Protein AF-A0A1F8NV22-F1 (afdb_monomer_lite)

Secondary structure (DSSP, 8-state):
--------TT---HHHHHHHHHHHHHHHHHHHT-S--HHHHHTT-S-TT-TTEEEEEE--HHHHHHHHHHH-TT-HHHH-HHHHHHTT-SSSPPPTTTT--GGGTSPPP-GGGGGG------------SS---TTPEEEEEEE---B-TT--B--EE--EEE-

Structure (mmCIF, N/CA/C/O backbone):
data_AF-A0A1F8NV22-F1
#
_entry.id   AF-A0A1F8NV22-F1
#
loop_
_atom_site.group_PDB
_atom_site.id
_atom_site.type_symbol
_atom_site.label_atom_id
_atom_site.label_alt_id
_atom_site.label_comp_id
_atom_site.label_asym_id
_atom_site.label_entity_id
_atom_site.label_seq_id
_atom_site.pdbx_PDB_ins_code
_atom_site.Cartn_x
_atom_site.Cartn_y
_atom_site.Cartn_z
_atom_site.occupancy
_atom_site.B_iso_or_equiv
_atom_site.auth_seq_id
_atom_site.auth_comp_id
_atom_site.auth_asym_id
_atom_site.auth_atom_id
_atom_site.pdbx_PDB_model_num
ATOM 1 N N . MET A 1 1 ? -3.178 19.680 40.539 1.00 44.03 1 MET A N 1
ATOM 2 C CA . MET A 1 1 ? -2.881 18.335 40.009 1.00 44.03 1 MET A CA 1
ATOM 3 C C . MET A 1 1 ? -4.166 17.538 39.818 1.00 44.03 1 MET A C 1
ATOM 5 O O . MET A 1 1 ? -4.565 16.778 40.692 1.00 44.03 1 MET A O 1
ATOM 9 N N . ARG A 1 2 ? -4.831 17.716 38.677 1.00 54.31 2 ARG A N 1
ATOM 10 C CA . ARG A 1 2 ? -5.641 16.661 38.040 1.00 54.31 2 ARG A CA 1
ATOM 11 C C . ARG A 1 2 ? -5.433 16.807 36.537 1.00 54.31 2 ARG A C 1
ATOM 13 O O . ARG A 1 2 ? -6.366 17.039 35.783 1.00 54.31 2 ARG A O 1
ATOM 20 N N . ASP A 1 3 ? -4.167 16.748 36.145 1.00 69.06 3 ASP A N 1
ATOM 21 C CA . ASP A 1 3 ? -3.728 17.031 34.775 1.00 69.06 3 ASP A CA 1
ATOM 22 C C . ASP A 1 3 ? -3.841 15.791 33.871 1.00 69.06 3 ASP A C 1
ATOM 24 O O . ASP A 1 3 ? -3.529 15.845 32.688 1.00 69.06 3 ASP A O 1
ATOM 28 N N . PHE A 1 4 ? -4.337 14.675 34.419 1.00 66.81 4 PHE A N 1
ATOM 29 C CA . PHE A 1 4 ? -4.487 13.405 33.721 1.00 66.81 4 PHE A CA 1
ATOM 30 C C . PHE A 1 4 ? -5.894 12.839 33.907 1.00 66.81 4 PHE A C 1
ATOM 32 O O . PHE A 1 4 ? -6.417 12.762 35.023 1.00 66.81 4 PHE A O 1
ATOM 39 N N . VAL A 1 5 ? -6.498 12.418 32.797 1.00 69.69 5 VAL A N 1
ATOM 40 C CA . VAL A 1 5 ? -7.747 11.655 32.778 1.00 69.69 5 VAL A CA 1
ATOM 41 C C . VAL A 1 5 ? -7.384 10.175 32.774 1.00 69.69 5 VAL A C 1
ATOM 43 O O . VAL A 1 5 ? -6.712 9.704 31.862 1.00 69.69 5 VAL A O 1
ATOM 46 N N . ILE A 1 6 ? -7.834 9.433 33.787 1.00 72.38 6 ILE A N 1
ATOM 47 C CA . ILE A 1 6 ? -7.695 7.973 33.807 1.00 72.38 6 ILE A CA 1
ATOM 48 C C . ILE A 1 6 ? -8.783 7.393 32.904 1.00 72.38 6 ILE A C 1
ATOM 50 O O . ILE A 1 6 ? -9.975 7.554 33.176 1.00 72.38 6 ILE A O 1
ATOM 54 N N . GLN A 1 7 ? -8.373 6.722 31.831 1.00 67.12 7 GLN A N 1
ATOM 55 C CA . GLN A 1 7 ? -9.269 6.067 30.885 1.00 67.12 7 GLN A CA 1
ATOM 56 C C . GLN A 1 7 ? -8.962 4.569 30.854 1.00 67.12 7 GLN A C 1
ATOM 58 O O . GLN A 1 7 ? -7.825 4.160 30.630 1.00 67.12 7 GLN A O 1
ATOM 63 N N . TYR A 1 8 ? -9.980 3.748 31.109 1.00 71.56 8 TYR A N 1
ATOM 64 C CA . TYR A 1 8 ? -9.856 2.293 31.084 1.00 71.56 8 TYR A CA 1
ATOM 65 C C . TYR A 1 8 ? -10.154 1.759 29.674 1.00 71.56 8 TYR A C 1
ATOM 67 O O . TYR A 1 8 ? -11.068 2.274 29.017 1.00 71.56 8 TYR A O 1
ATOM 75 N N . PRO A 1 9 ? -9.440 0.721 29.197 1.00 67.19 9 PRO A N 1
ATOM 76 C CA . PRO A 1 9 ? -9.731 0.089 27.913 1.00 67.19 9 PRO A CA 1
ATOM 77 C C . PRO A 1 9 ? -11.211 -0.301 27.787 1.00 67.19 9 PRO A C 1
ATOM 79 O O . PRO A 1 9 ? -11.789 -0.891 28.696 1.00 67.19 9 PRO A O 1
ATOM 82 N N . GLY A 1 10 ? -11.838 0.053 26.662 1.00 70.31 10 GLY A N 1
ATOM 83 C CA . GLY A 1 10 ? -13.260 -0.216 26.407 1.00 70.31 10 GLY A CA 1
ATOM 84 C C . GLY A 1 10 ? -14.251 0.722 27.113 1.00 70.31 10 GLY A C 1
ATOM 85 O O . GLY A 1 10 ? -15.452 0.621 26.861 1.00 70.31 10 GLY A O 1
ATOM 86 N N . VAL A 1 11 ? -13.788 1.664 27.945 1.00 77.50 11 VAL A N 1
ATOM 87 C CA . VAL A 1 11 ? -14.638 2.663 28.610 1.00 77.50 11 VAL A CA 1
ATOM 88 C C . VAL A 1 11 ? -14.483 4.019 27.921 1.00 77.50 11 VAL A C 1
ATOM 90 O O . VAL A 1 11 ? -13.496 4.735 28.092 1.00 77.50 11 VAL A O 1
ATOM 93 N N . PHE A 1 12 ? -15.489 4.389 27.129 1.00 78.56 12 PHE A N 1
ATOM 94 C CA . PHE A 1 12 ? -15.476 5.625 26.343 1.00 78.56 12 PHE A CA 1
ATOM 95 C C . PHE A 1 12 ? -16.157 6.777 27.082 1.00 78.56 12 PHE A C 1
ATOM 97 O O . PHE A 1 12 ? -17.286 6.646 27.571 1.00 78.56 12 PHE A O 1
ATOM 104 N N . ASN A 1 13 ? -15.495 7.934 27.122 1.00 79.38 13 ASN A N 1
ATOM 105 C CA . ASN A 1 13 ? -16.082 9.157 27.660 1.00 79.38 13 ASN A CA 1
ATOM 106 C C . ASN A 1 13 ? -17.188 9.700 26.720 1.00 79.38 13 ASN A C 1
ATOM 108 O O . ASN A 1 13 ? -17.403 9.206 25.611 1.00 79.38 13 ASN A O 1
ATOM 112 N N . LYS A 1 14 ? -17.923 10.733 27.155 1.00 82.56 14 LYS A N 1
ATOM 113 C CA . LYS A 1 14 ? -19.047 11.292 26.377 1.00 82.56 14 LYS A CA 1
ATOM 114 C C . LYS A 1 14 ? -18.627 11.827 24.996 1.00 82.56 14 LYS A C 1
ATOM 116 O O . LYS A 1 14 ? -19.423 11.726 24.068 1.00 82.56 14 LYS A O 1
ATOM 121 N N . LYS A 1 15 ? -17.411 12.371 24.861 1.00 77.69 15 LYS A N 1
ATOM 122 C CA . LYS A 1 15 ? -16.872 12.895 23.594 1.00 77.69 15 LYS A CA 1
ATOM 123 C C . LYS A 1 15 ? -16.516 11.753 22.633 1.00 77.69 15 LYS A C 1
ATOM 125 O O . LYS A 1 15 ? -16.854 11.817 21.454 1.00 77.69 15 LYS A O 1
ATOM 130 N N . ASP A 1 16 ? -15.939 10.676 23.159 1.00 75.31 16 ASP A N 1
ATOM 131 C CA . ASP A 1 16 ? -15.452 9.543 22.365 1.00 75.31 16 ASP A CA 1
ATOM 132 C C . ASP A 1 16 ? -16.581 8.613 21.909 1.00 75.31 16 ASP A C 1
ATOM 134 O O . ASP A 1 16 ? -16.494 8.019 20.839 1.00 75.31 16 ASP A O 1
ATOM 138 N N . LYS A 1 17 ? -17.672 8.488 22.680 1.00 82.88 17 LYS A N 1
ATOM 139 C CA . LYS A 1 17 ? -18.782 7.561 22.374 1.00 82.88 17 LYS A CA 1
ATOM 140 C C . LYS A 1 17 ? -19.330 7.715 20.953 1.00 82.88 17 LYS A C 1
ATOM 142 O O . LYS A 1 17 ? -19.550 6.713 20.277 1.00 82.88 17 LYS A O 1
ATOM 147 N N . ALA A 1 18 ? -19.547 8.949 20.496 1.00 82.69 18 ALA A N 1
ATOM 148 C CA . ALA A 1 18 ? -20.065 9.203 19.150 1.00 82.69 18 ALA A CA 1
ATOM 149 C C . ALA A 1 18 ? -19.045 8.830 18.061 1.00 82.69 18 ALA A C 1
ATOM 151 O O . ALA A 1 18 ? -19.407 8.252 17.037 1.00 82.69 18 ALA A O 1
ATOM 152 N N . LEU A 1 19 ? -17.767 9.117 18.310 1.00 76.56 19 LEU A N 1
ATOM 153 C CA . LEU A 1 19 ? -16.661 8.813 17.407 1.00 76.56 19 LEU A CA 1
ATOM 154 C C . LEU A 1 19 ? -16.429 7.307 17.272 1.00 76.56 19 LEU A C 1
ATOM 156 O O . LEU A 1 19 ? -16.340 6.788 16.162 1.00 76.56 19 LEU A O 1
ATOM 160 N N . VAL A 1 20 ? -16.408 6.599 18.400 1.00 77.38 20 VAL A N 1
ATOM 161 C CA . VAL A 1 20 ? -16.269 5.143 18.444 1.00 77.38 20 VAL A CA 1
ATOM 162 C C . VAL A 1 20 ? -17.471 4.476 17.796 1.00 77.38 20 VAL A C 1
ATOM 164 O O . VAL A 1 20 ? -17.293 3.566 16.993 1.00 77.38 20 VAL A O 1
ATOM 167 N N . LYS A 1 21 ? -18.693 4.952 18.068 1.00 82.81 21 LYS A N 1
ATOM 168 C CA . LYS A 1 21 ? -19.890 4.443 17.392 1.00 82.81 21 LYS A CA 1
ATOM 169 C C . LYS A 1 21 ? -19.773 4.596 15.874 1.00 82.81 21 LYS A C 1
ATOM 171 O O . LYS A 1 21 ? -19.998 3.625 15.163 1.00 82.81 21 LYS A O 1
ATOM 176 N N . LYS A 1 22 ? -19.374 5.774 15.383 1.00 81.12 22 LYS A N 1
ATOM 177 C CA . LYS A 1 22 ? -19.157 6.011 13.950 1.00 81.12 22 LYS A CA 1
ATOM 178 C C . LYS A 1 22 ? -18.116 5.048 13.367 1.00 81.12 22 LYS A C 1
ATOM 180 O O . LYS A 1 22 ? -18.379 4.430 12.344 1.00 81.12 22 LYS A O 1
ATOM 185 N N . TYR A 1 23 ? -16.977 4.876 14.036 1.00 75.06 23 TYR A N 1
ATOM 186 C CA . TYR A 1 23 ? -15.932 3.934 13.624 1.00 75.06 23 TYR A CA 1
ATOM 187 C C . TYR A 1 23 ? -16.444 2.484 13.548 1.00 75.06 23 TYR A C 1
ATOM 189 O O . TYR A 1 23 ? -16.223 1.789 12.557 1.00 75.06 23 TYR A O 1
ATOM 197 N N . LEU A 1 24 ? -17.180 2.033 14.569 1.00 79.94 24 LEU A N 1
ATOM 198 C CA . LEU A 1 24 ? -17.777 0.696 14.601 1.00 79.94 24 LEU A CA 1
ATOM 199 C C . LEU A 1 24 ? -18.839 0.510 13.509 1.00 79.94 24 LEU A C 1
ATOM 201 O O . LEU A 1 24 ? -18.882 -0.545 12.879 1.00 79.94 24 LEU A O 1
ATOM 205 N N . ASP A 1 25 ? -19.664 1.528 13.258 1.00 83.75 25 ASP A N 1
ATOM 206 C CA . ASP A 1 25 ? -20.674 1.512 12.199 1.00 83.75 25 ASP A CA 1
ATOM 207 C C . ASP A 1 25 ? -20.021 1.436 10.804 1.00 83.75 25 ASP A C 1
ATOM 209 O O . ASP A 1 25 ? -20.463 0.654 9.961 1.00 83.75 25 ASP A O 1
ATOM 213 N N . GLU A 1 26 ? -18.934 2.180 10.570 1.00 77.44 26 GLU A N 1
ATOM 214 C CA . GLU A 1 26 ? -18.157 2.136 9.320 1.00 77.44 26 GLU A CA 1
ATOM 215 C C . GLU A 1 26 ? -17.509 0.758 9.101 1.00 77.44 26 GLU A C 1
ATOM 217 O O . GLU A 1 26 ? -17.604 0.190 8.010 1.00 77.44 26 GLU A O 1
ATOM 222 N N . ASN A 1 27 ? -16.932 0.163 10.147 1.00 77.00 27 ASN A N 1
ATOM 223 C CA . ASN A 1 27 ? -16.380 -1.193 10.089 1.00 77.00 27 ASN A CA 1
ATOM 224 C C . ASN A 1 27 ? -17.454 -2.259 9.833 1.00 77.00 27 ASN A C 1
ATOM 226 O O . ASN A 1 27 ? -17.230 -3.214 9.077 1.00 77.00 27 ASN A O 1
ATOM 230 N N . ARG A 1 28 ? -18.634 -2.103 10.445 1.00 81.88 28 ARG A N 1
ATOM 231 C CA . ARG A 1 28 ? -19.774 -2.990 10.199 1.00 81.88 28 ARG A CA 1
ATOM 232 C C . ARG A 1 28 ? -20.219 -2.898 8.742 1.00 81.88 28 ARG A C 1
ATOM 234 O O . ARG A 1 28 ? -20.360 -3.940 8.112 1.00 81.88 28 ARG A O 1
ATOM 241 N N . ALA A 1 29 ? -20.305 -1.695 8.173 1.00 83.50 29 ALA A N 1
ATOM 242 C CA . ALA A 1 29 ? -20.648 -1.508 6.764 1.00 83.50 29 ALA A CA 1
ATOM 243 C C . ALA A 1 29 ? -19.654 -2.205 5.815 1.00 83.50 29 ALA A C 1
ATOM 245 O O . ALA A 1 29 ? -20.068 -2.817 4.834 1.00 83.50 29 ALA A O 1
ATOM 246 N N . ILE A 1 30 ? -18.347 -2.184 6.113 1.00 78.56 30 ILE A N 1
ATOM 247 C CA . ILE A 1 30 ? -17.335 -2.927 5.332 1.00 78.56 30 ILE A CA 1
ATOM 248 C C . ILE A 1 30 ? -17.583 -4.439 5.398 1.00 78.56 30 ILE A C 1
ATOM 250 O O . ILE A 1 30 ? -17.425 -5.140 4.395 1.00 78.56 30 ILE A O 1
ATOM 254 N N . THR A 1 31 ? -17.962 -4.936 6.576 1.00 78.12 31 THR A N 1
ATOM 255 C CA . THR A 1 31 ? -18.219 -6.361 6.816 1.00 78.12 31 THR A CA 1
ATOM 256 C C . THR A 1 31 ? -19.496 -6.823 6.112 1.00 78.12 31 THR A C 1
ATOM 258 O O . THR A 1 31 ? -19.479 -7.843 5.424 1.00 78.12 31 THR A O 1
ATOM 261 N N . GLU A 1 32 ? -20.578 -6.055 6.236 1.00 84.00 32 GLU A N 1
ATOM 262 C CA . GLU A 1 32 ? -21.889 -6.331 5.635 1.00 84.00 32 GLU A CA 1
ATOM 263 C C . GLU A 1 32 ? -21.880 -6.194 4.108 1.00 84.00 32 GLU A C 1
ATOM 265 O O . GLU A 1 32 ? -22.567 -6.952 3.429 1.00 84.00 32 GLU A O 1
ATOM 270 N N . ARG A 1 33 ? -21.041 -5.308 3.546 1.00 83.94 33 ARG A N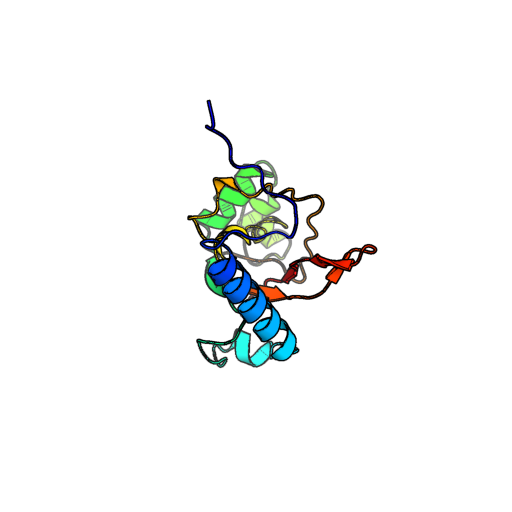 1
ATOM 271 C CA . ARG A 1 33 ? -20.831 -5.188 2.089 1.00 83.94 33 ARG A CA 1
ATOM 272 C C . ARG A 1 33 ? -20.372 -6.510 1.452 1.00 83.94 33 ARG A C 1
ATOM 274 O O . ARG A 1 33 ? -20.558 -6.710 0.255 1.00 83.94 33 ARG A O 1
ATOM 281 N N . GLY A 1 34 ? -19.738 -7.401 2.217 1.00 75.44 34 GLY A N 1
ATOM 282 C CA . GLY A 1 34 ? -19.234 -8.672 1.700 1.00 75.44 34 GLY A CA 1
ATOM 283 C C . GLY A 1 34 ? -18.046 -8.497 0.738 1.00 75.44 34 GLY A C 1
ATOM 284 O O . GLY A 1 34 ? -17.292 -7.529 0.838 1.00 75.44 34 GLY A O 1
ATOM 285 N N . PRO A 1 35 ? -17.779 -9.436 -0.181 1.00 76.44 35 PRO A N 1
ATOM 286 C CA . PRO A 1 35 ? -16.674 -9.326 -1.142 1.00 76.44 35 PRO A CA 1
ATOM 287 C C . PRO A 1 35 ? -16.810 -8.113 -2.081 1.00 76.44 35 PRO A C 1
ATOM 289 O O . PRO A 1 35 ? -17.914 -7.717 -2.431 1.00 76.44 35 PRO A O 1
ATOM 292 N N . VAL A 1 36 ? -15.698 -7.467 -2.458 1.00 74.06 36 VAL A N 1
ATOM 293 C CA . VAL A 1 36 ? -15.706 -6.392 -3.479 1.00 74.06 36 VAL A CA 1
ATOM 294 C C . VAL A 1 36 ? -15.720 -7.034 -4.861 1.00 74.06 36 VAL A C 1
ATOM 296 O O . VAL A 1 36 ? -14.892 -7.912 -5.115 1.00 74.06 36 VAL A O 1
ATOM 299 N N . ASP A 1 37 ? -16.566 -6.552 -5.774 1.00 77.88 37 ASP A N 1
ATOM 300 C CA . ASP A 1 37 ? -16.401 -6.851 -7.197 1.00 77.88 37 ASP A CA 1
ATOM 301 C C . ASP A 1 37 ? -15.133 -6.160 -7.723 1.00 77.88 37 ASP A C 1
ATOM 303 O O . ASP A 1 37 ? -15.090 -4.963 -8.014 1.00 77.88 37 ASP A O 1
ATOM 307 N N . VAL A 1 38 ? -14.072 -6.955 -7.824 1.00 71.81 38 VAL A N 1
ATOM 308 C CA . VAL A 1 38 ? -12.753 -6.546 -8.307 1.00 71.81 38 VAL A CA 1
ATOM 309 C C . VAL A 1 38 ? -12.805 -6.017 -9.740 1.00 71.81 38 VAL A C 1
ATOM 311 O O . VAL A 1 38 ? -12.105 -5.057 -10.054 1.00 71.81 38 VAL A O 1
ATOM 314 N N . LYS A 1 39 ? -13.636 -6.601 -10.611 1.00 73.69 39 LYS A N 1
ATOM 315 C CA . LYS A 1 39 ? -13.726 -6.178 -12.013 1.00 73.69 39 LYS A CA 1
ATOM 316 C C . LYS A 1 39 ? -14.436 -4.833 -12.124 1.00 73.69 39 LYS A C 1
ATOM 318 O O . LYS A 1 39 ? -14.009 -3.992 -12.913 1.00 73.69 39 LYS A O 1
ATOM 323 N N . ALA A 1 40 ? -15.489 -4.617 -11.336 1.00 75.81 40 ALA A N 1
ATOM 324 C CA . ALA A 1 40 ? -16.156 -3.320 -11.256 1.00 75.81 40 ALA A CA 1
ATOM 325 C C . ALA A 1 40 ? -15.230 -2.243 -10.673 1.00 75.81 40 ALA A C 1
ATOM 327 O O . ALA A 1 40 ? -15.203 -1.131 -11.193 1.00 75.81 40 ALA A O 1
ATOM 328 N N . LEU A 1 41 ? -14.431 -2.585 -9.655 1.00 73.00 41 LEU A N 1
ATOM 329 C CA . LEU A 1 41 ? -13.447 -1.684 -9.051 1.00 73.00 41 LEU A CA 1
ATOM 330 C C . LEU A 1 41 ? -12.404 -1.207 -10.069 1.00 73.00 41 LEU A C 1
ATOM 332 O O . LEU A 1 41 ? -12.212 -0.007 -10.218 1.00 73.00 41 LEU A O 1
ATOM 336 N N . ILE A 1 42 ? -11.772 -2.137 -10.794 1.00 67.31 42 ILE A N 1
ATOM 337 C CA . ILE A 1 42 ? -10.755 -1.813 -11.811 1.00 67.31 42 ILE A CA 1
ATOM 338 C C . ILE A 1 42 ? -11.336 -0.897 -12.896 1.00 67.31 42 ILE A C 1
ATOM 340 O O . ILE A 1 42 ? -10.666 0.010 -13.369 1.00 67.31 42 ILE A O 1
ATOM 344 N N . LYS A 1 43 ? -12.608 -1.097 -13.258 1.00 72.31 43 LYS A N 1
ATOM 345 C CA . LYS A 1 43 ? -13.306 -0.291 -14.268 1.00 72.31 43 LYS A CA 1
ATOM 346 C C . LYS A 1 43 ? -13.895 1.019 -13.727 1.00 72.31 43 LYS A C 1
ATOM 348 O O . LYS A 1 43 ? -14.625 1.676 -14.464 1.00 72.31 43 LYS A O 1
ATOM 353 N N . GLY A 1 44 ? -13.675 1.358 -12.454 1.00 71.50 44 GLY A N 1
ATOM 354 C CA . GLY A 1 44 ? -14.263 2.545 -11.823 1.00 71.50 44 GLY A CA 1
ATOM 355 C C . GLY A 1 44 ? -15.798 2.532 -11.768 1.00 71.50 44 GLY A C 1
ATOM 356 O O . GLY A 1 44 ? -16.421 3.585 -11.729 1.00 71.50 44 GLY A O 1
ATOM 357 N N . LYS A 1 45 ? -16.427 1.350 -11.799 1.00 80.25 45 LYS A N 1
ATOM 358 C CA . LYS A 1 45 ? -17.893 1.177 -11.841 1.00 80.25 45 LYS A CA 1
ATOM 359 C C . LYS A 1 45 ? -18.537 0.968 -10.471 1.00 80.25 45 LYS A C 1
ATOM 361 O O . LYS A 1 45 ? -19.747 0.769 -10.394 1.00 80.25 45 LYS A O 1
ATOM 366 N N . LEU A 1 46 ? -17.748 0.951 -9.398 1.00 77.94 46 LEU A N 1
ATOM 367 C CA . LEU A 1 46 ? -18.301 0.865 -8.050 1.00 77.94 46 LEU A CA 1
ATOM 368 C C . LEU A 1 46 ? -18.951 2.195 -7.647 1.00 77.94 46 LEU A C 1
ATOM 370 O O . LEU A 1 46 ? -18.428 3.252 -8.001 1.00 77.94 46 LEU A O 1
ATOM 374 N N . PRO A 1 47 ? -20.046 2.167 -6.865 1.00 83.38 47 PRO A N 1
ATOM 375 C CA . PRO A 1 47 ? -20.604 3.376 -6.270 1.00 83.38 47 PRO A CA 1
ATOM 376 C C . PRO A 1 47 ? -19.537 4.160 -5.494 1.00 83.38 47 PRO A C 1
ATOM 378 O O . PRO A 1 47 ? -18.771 3.574 -4.727 1.00 83.38 47 PRO A O 1
ATOM 381 N N . GLY A 1 48 ? -19.499 5.487 -5.640 1.00 77.25 48 GLY A N 1
ATOM 382 C CA . GLY A 1 48 ? -18.487 6.328 -4.980 1.00 77.25 48 GLY A CA 1
ATOM 383 C C . GLY A 1 48 ? -18.517 6.271 -3.445 1.00 77.25 48 GLY A C 1
ATOM 384 O O . GLY A 1 48 ? -17.526 6.579 -2.794 1.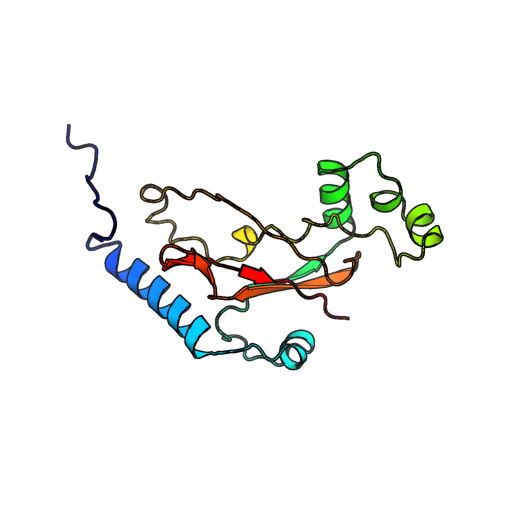00 77.25 48 GLY A O 1
ATOM 385 N N . ASN A 1 49 ? -19.630 5.829 -2.857 1.00 80.38 49 ASN A N 1
ATOM 386 C CA . ASN A 1 49 ? -19.803 5.622 -1.418 1.00 80.38 49 ASN A CA 1
ATOM 387 C C . ASN A 1 49 ? -19.576 4.164 -0.971 1.00 80.38 49 ASN A C 1
ATOM 389 O O . ASN A 1 49 ? -19.990 3.801 0.130 1.00 80.38 49 ASN A O 1
ATOM 393 N N . THR A 1 50 ? -18.951 3.319 -1.801 1.00 83.12 50 THR A N 1
ATOM 394 C CA . THR A 1 50 ? -18.713 1.905 -1.469 1.00 83.12 50 THR A CA 1
ATOM 395 C C . THR A 1 50 ? -17.841 1.781 -0.208 1.00 83.12 50 THR A C 1
ATOM 397 O O . THR A 1 50 ? -16.691 2.228 -0.220 1.00 83.12 50 THR A O 1
ATOM 400 N N . PRO A 1 51 ? -18.328 1.138 0.874 1.00 80.94 51 PRO A N 1
ATOM 401 C CA . PRO A 1 51 ? -17.564 0.999 2.113 1.00 80.94 51 PRO A CA 1
ATOM 402 C C . PRO A 1 51 ? -16.208 0.301 1.925 1.00 80.94 51 PRO A C 1
ATOM 404 O O . PRO A 1 51 ? -16.131 -0.787 1.347 1.00 80.94 51 PRO A O 1
ATOM 407 N N . GLY A 1 52 ? -15.146 0.899 2.475 1.00 74.38 52 GLY A N 1
ATOM 408 C CA . GLY A 1 52 ? -13.793 0.323 2.494 1.00 74.38 52 GLY A CA 1
ATOM 409 C C . GLY A 1 52 ? -12.981 0.515 1.209 1.00 74.38 52 GLY A C 1
ATOM 410 O O . GLY A 1 52 ? -11.899 -0.062 1.098 1.00 74.38 52 GLY A O 1
ATOM 411 N N . ILE A 1 53 ? -13.476 1.307 0.253 1.00 76.06 53 ILE A N 1
ATOM 412 C CA . ILE A 1 53 ? -12.714 1.727 -0.929 1.00 76.06 53 ILE A CA 1
ATOM 413 C C . ILE A 1 53 ? -12.051 3.073 -0.629 1.00 76.06 53 ILE A C 1
ATOM 415 O O . ILE A 1 53 ? -12.732 4.062 -0.362 1.00 76.06 53 ILE A O 1
ATOM 419 N N . GLY A 1 54 ? -10.717 3.075 -0.611 1.00 70.38 54 GLY A N 1
ATOM 420 C CA . GLY A 1 54 ? -9.911 4.277 -0.428 1.00 70.38 54 GLY A CA 1
ATOM 421 C C . GLY A 1 54 ? -9.713 5.037 -1.743 1.00 70.38 54 GLY A C 1
ATOM 422 O O . GLY A 1 54 ? -10.158 4.581 -2.800 1.00 70.38 54 GLY A O 1
ATOM 423 N N . PRO A 1 55 ? -9.039 6.195 -1.702 1.00 71.12 55 PRO A N 1
ATOM 424 C CA . PRO A 1 55 ? -8.702 6.926 -2.914 1.00 71.12 55 PRO A CA 1
ATOM 425 C C . PRO A 1 55 ? -7.767 6.102 -3.812 1.00 71.12 55 PRO A C 1
ATOM 427 O O . PRO A 1 55 ? -6.983 5.266 -3.354 1.00 71.12 55 PRO A O 1
ATOM 430 N N . SER A 1 56 ? -7.861 6.366 -5.110 1.00 76.19 56 SER A N 1
ATOM 431 C CA . SER A 1 56 ? -6.912 5.893 -6.110 1.00 76.19 56 SER A CA 1
ATOM 432 C C . SER A 1 56 ? -5.786 6.902 -6.281 1.00 76.19 56 SER A C 1
ATOM 434 O O . SER A 1 56 ? -6.044 8.106 -6.268 1.00 76.19 56 SER A O 1
ATOM 436 N N . PHE A 1 57 ? -4.572 6.436 -6.551 1.00 80.06 57 PHE A N 1
ATOM 437 C CA . PHE A 1 57 ? -3.498 7.311 -7.014 1.00 80.06 57 PHE A CA 1
ATOM 438 C C . PHE A 1 57 ? -2.729 6.670 -8.163 1.00 80.06 57 PHE A C 1
ATOM 440 O O . PHE A 1 57 ? -2.646 5.449 -8.269 1.00 80.06 57 PHE A O 1
ATOM 447 N N . MET A 1 58 ? -2.165 7.505 -9.030 1.00 87.69 58 MET A N 1
ATOM 448 C CA . MET A 1 58 ? -1.239 7.055 -10.061 1.00 87.69 58 MET A CA 1
ATOM 449 C C . MET A 1 58 ? 0.169 7.013 -9.472 1.00 87.69 58 MET A C 1
ATOM 451 O O . MET A 1 58 ? 0.654 8.018 -8.947 1.00 87.69 58 MET A O 1
ATOM 455 N N . ALA A 1 59 ? 0.834 5.866 -9.564 1.00 89.50 59 ALA A N 1
ATOM 456 C CA . ALA A 1 59 ? 2.208 5.725 -9.117 1.00 89.50 59 ALA A CA 1
ATOM 457 C C . ALA A 1 59 ? 3.143 6.413 -10.115 1.00 89.50 59 ALA A C 1
ATOM 459 O O . ALA A 1 59 ? 3.419 5.903 -11.201 1.00 89.50 59 ALA A O 1
ATOM 460 N N . THR A 1 60 ? 3.613 7.608 -9.768 1.00 94.25 60 THR A N 1
ATOM 461 C CA . THR A 1 60 ? 4.554 8.338 -10.624 1.00 94.25 60 THR A CA 1
ATOM 462 C C . THR A 1 60 ? 5.950 7.729 -10.534 1.00 94.25 60 THR A C 1
ATOM 464 O O . THR A 1 60 ? 6.323 7.124 -9.527 1.00 94.25 60 THR A O 1
ATOM 467 N N . GLU A 1 61 ? 6.763 7.926 -11.573 1.00 94.81 61 GLU A N 1
ATOM 468 C CA . GLU A 1 61 ? 8.160 7.483 -11.549 1.00 94.81 61 GLU A CA 1
ATOM 469 C C . GLU A 1 61 ? 8.936 8.110 -10.384 1.00 94.81 61 GLU A C 1
ATOM 471 O O . GLU A 1 61 ? 9.705 7.422 -9.722 1.00 94.81 61 GLU A O 1
ATOM 476 N N . ALA A 1 62 ? 8.682 9.385 -10.078 1.00 95.69 62 ALA A N 1
ATOM 477 C CA . ALA A 1 62 ? 9.319 10.080 -8.964 1.00 95.69 62 ALA A CA 1
ATOM 478 C C . ALA A 1 62 ? 9.006 9.423 -7.609 1.00 95.69 62 ALA A C 1
ATOM 480 O O . ALA A 1 62 ? 9.914 9.225 -6.803 1.00 95.69 62 ALA A O 1
ATOM 481 N N . MET A 1 63 ? 7.747 9.031 -7.373 1.00 93.50 63 MET A N 1
ATOM 482 C CA . MET A 1 63 ? 7.352 8.308 -6.158 1.00 93.50 63 MET A CA 1
ATOM 483 C C . MET A 1 63 ? 8.081 6.969 -6.042 1.00 93.50 63 MET A C 1
ATOM 485 O O . MET A 1 63 ? 8.604 6.635 -4.978 1.00 93.50 63 MET A O 1
ATOM 489 N N . ILE A 1 64 ? 8.121 6.212 -7.140 1.00 94.81 64 ILE A N 1
ATOM 490 C CA . ILE A 1 64 ? 8.763 4.897 -7.183 1.00 94.81 64 ILE A CA 1
ATOM 491 C C . ILE A 1 64 ? 10.269 5.027 -6.955 1.00 94.81 64 ILE A C 1
ATOM 493 O O . ILE A 1 64 ? 10.809 4.330 -6.104 1.00 94.81 64 ILE A O 1
ATOM 497 N N . ARG A 1 65 ? 10.942 5.963 -7.636 1.00 95.62 65 ARG A N 1
ATOM 498 C CA . ARG A 1 65 ? 12.379 6.213 -7.453 1.00 95.62 65 ARG A CA 1
ATOM 499 C C . ARG A 1 65 ? 12.710 6.618 -6.029 1.00 95.62 65 ARG A C 1
ATOM 501 O O . ARG A 1 65 ? 13.636 6.061 -5.457 1.00 95.62 65 ARG A O 1
ATOM 508 N N . TYR A 1 66 ? 11.938 7.534 -5.449 1.00 94.62 66 TYR A N 1
ATOM 509 C CA . TYR A 1 66 ? 12.129 7.941 -4.062 1.00 94.62 66 TYR A CA 1
ATOM 510 C C . TYR A 1 66 ? 12.048 6.742 -3.107 1.00 94.62 66 TYR A C 1
ATOM 512 O O . TYR A 1 66 ? 12.912 6.565 -2.251 1.00 94.62 66 TYR A O 1
ATOM 520 N N . ASN A 1 67 ? 11.032 5.890 -3.270 1.00 94.12 67 ASN A N 1
ATOM 521 C CA . ASN A 1 67 ? 10.853 4.717 -2.420 1.00 94.12 67 ASN A CA 1
ATOM 522 C C . ASN A 1 67 ? 11.961 3.674 -2.628 1.00 94.12 67 ASN A C 1
ATOM 524 O O . ASN A 1 67 ? 12.537 3.195 -1.655 1.00 94.12 67 ASN A O 1
ATOM 528 N N . ASN A 1 68 ? 12.304 3.380 -3.883 1.00 96.38 68 ASN A N 1
ATOM 529 C CA . ASN A 1 68 ? 13.364 2.443 -4.238 1.00 96.38 68 ASN A CA 1
ATOM 530 C C . ASN A 1 68 ? 14.716 2.902 -3.676 1.00 96.38 68 ASN A C 1
ATOM 532 O O . ASN A 1 68 ? 15.389 2.121 -3.016 1.00 96.38 68 ASN A O 1
ATOM 536 N N . GLN A 1 69 ? 15.072 4.179 -3.836 1.00 94.75 69 GLN A N 1
ATOM 537 C CA . GLN A 1 69 ? 16.320 4.743 -3.309 1.00 94.75 69 GLN A CA 1
ATOM 538 C C . GLN A 1 69 ? 16.369 4.769 -1.783 1.00 94.75 69 GLN A C 1
ATOM 540 O O . GLN A 1 69 ? 17.433 4.599 -1.196 1.00 94.75 69 GLN A O 1
ATOM 545 N N . LYS A 1 70 ? 15.225 4.972 -1.125 1.00 93.62 70 LYS A N 1
ATOM 546 C CA . LYS A 1 70 ? 15.143 4.940 0.336 1.00 93.62 70 LYS A CA 1
ATOM 547 C C . LYS A 1 70 ? 15.475 3.554 0.902 1.00 93.62 70 LYS A C 1
ATOM 549 O O . LYS A 1 70 ? 16.085 3.486 1.965 1.00 93.62 70 LYS A O 1
ATOM 554 N N . TYR A 1 71 ? 15.032 2.478 0.246 1.00 93.31 71 TYR A N 1
ATOM 555 C CA . TYR A 1 71 ? 15.140 1.115 0.783 1.00 93.31 71 TYR A CA 1
ATOM 556 C C . TYR A 1 71 ? 16.272 0.281 0.174 1.00 93.31 71 TYR A C 1
ATOM 558 O O . TYR A 1 71 ? 16.834 -0.552 0.878 1.00 93.31 71 TYR A O 1
ATOM 566 N N . ASP A 1 72 ? 16.596 0.478 -1.103 1.00 95.50 72 ASP A N 1
ATOM 567 C CA . ASP A 1 72 ? 17.597 -0.308 -1.832 1.00 95.50 72 ASP A CA 1
ATOM 568 C C . ASP A 1 72 ? 18.195 0.508 -3.008 1.00 95.50 72 ASP A C 1
ATOM 570 O O . ASP A 1 72 ? 17.847 0.300 -4.179 1.00 95.50 72 ASP A O 1
ATOM 574 N N . PRO A 1 73 ? 19.050 1.509 -2.714 1.00 95.44 73 PRO A N 1
ATOM 575 C CA . PRO A 1 73 ? 19.542 2.467 -3.709 1.00 95.44 73 PRO A CA 1
ATOM 576 C C . PRO A 1 73 ? 20.516 1.876 -4.731 1.00 95.44 73 PRO A C 1
ATOM 578 O O . PRO A 1 73 ? 20.620 2.397 -5.841 1.00 95.44 73 PRO A O 1
ATOM 581 N N . GLU A 1 74 ? 21.229 0.808 -4.380 1.00 96.75 74 GLU A N 1
ATOM 582 C CA . GLU A 1 74 ? 22.271 0.221 -5.233 1.00 96.75 74 GLU A CA 1
ATOM 583 C C . GLU A 1 74 ? 21.718 -0.824 -6.208 1.00 96.75 74 GLU A C 1
ATOM 585 O O . GLU A 1 74 ? 22.400 -1.219 -7.152 1.00 96.75 74 GLU A O 1
ATOM 590 N N . ASN A 1 75 ? 20.470 -1.260 -6.022 1.00 96.69 75 ASN A N 1
ATOM 591 C CA . ASN A 1 75 ? 19.874 -2.297 -6.846 1.00 96.69 75 ASN A CA 1
ATOM 592 C C . ASN A 1 75 ? 19.551 -1.786 -8.262 1.00 96.69 75 ASN A C 1
ATOM 594 O O . ASN A 1 75 ? 18.660 -0.940 -8.434 1.00 96.69 75 ASN A O 1
ATOM 598 N N . PRO A 1 76 ? 20.213 -2.319 -9.305 1.00 95.56 76 PRO A N 1
ATOM 599 C CA . PRO A 1 76 ? 20.039 -1.836 -10.668 1.00 95.56 76 PRO A CA 1
ATOM 600 C C . PRO A 1 76 ? 18.670 -2.208 -11.248 1.00 95.56 76 PRO A C 1
ATOM 602 O O . PRO A 1 76 ? 18.162 -1.487 -12.100 1.00 95.56 76 PRO A O 1
ATOM 605 N N . VAL A 1 77 ? 18.016 -3.272 -10.763 1.00 96.50 77 VAL A N 1
ATOM 606 C CA . VAL A 1 77 ? 16.648 -3.623 -11.187 1.00 96.50 77 VAL A CA 1
ATOM 607 C C . VAL A 1 77 ? 15.667 -2.530 -10.777 1.00 96.50 77 VAL A C 1
ATOM 609 O O . VAL A 1 77 ? 14.777 -2.176 -11.544 1.00 96.50 77 VAL A O 1
ATOM 612 N N . LEU A 1 78 ? 15.838 -1.978 -9.577 1.00 96.00 78 LEU A N 1
ATOM 613 C CA . LEU A 1 78 ? 14.933 -0.985 -9.003 1.00 96.00 78 LEU A CA 1
ATOM 614 C C . LEU A 1 78 ? 15.230 0.445 -9.468 1.00 96.00 78 LEU A C 1
ATOM 616 O O . LEU A 1 78 ? 14.336 1.290 -9.444 1.00 96.00 78 LEU A O 1
ATOM 620 N N . ASN A 1 79 ? 16.463 0.737 -9.882 1.00 95.69 79 ASN A N 1
ATOM 621 C CA . ASN A 1 79 ? 16.901 2.114 -10.111 1.00 95.69 79 ASN A CA 1
ATOM 622 C C . ASN A 1 79 ? 17.313 2.407 -11.567 1.00 95.69 79 ASN A C 1
ATOM 624 O O . ASN A 1 79 ? 17.217 3.562 -11.996 1.00 95.69 79 ASN A O 1
ATOM 628 N N . ASP A 1 80 ? 17.667 1.393 -12.366 1.00 96.38 80 ASP A N 1
ATOM 629 C CA . ASP A 1 80 ? 18.019 1.530 -13.785 1.00 96.38 80 ASP A CA 1
ATOM 630 C C . ASP A 1 80 ? 16.949 0.896 -14.689 1.00 96.38 80 ASP A C 1
ATOM 632 O O . ASP A 1 80 ? 16.805 -0.322 -14.806 1.00 96.38 80 ASP A O 1
ATOM 636 N N . SER A 1 81 ? 16.207 1.753 -15.395 1.00 95.19 8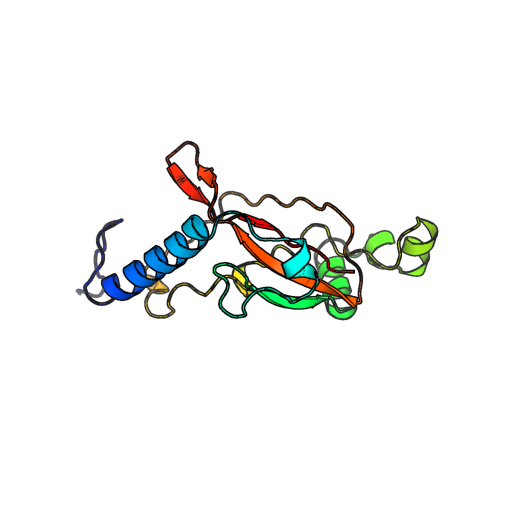1 SER A N 1
ATOM 637 C CA . SER A 1 81 ? 15.144 1.321 -16.310 1.00 95.19 81 SER A CA 1
ATOM 638 C C . SER A 1 81 ? 15.648 0.460 -17.473 1.00 95.19 81 SER A C 1
ATOM 640 O O . SER A 1 81 ? 14.923 -0.417 -17.943 1.00 95.19 81 SER A O 1
ATOM 642 N N . SER A 1 82 ? 16.876 0.690 -17.944 1.00 96.94 82 SER A N 1
ATOM 643 C CA . SER A 1 82 ? 17.468 -0.058 -19.051 1.00 96.94 82 SER A CA 1
ATOM 644 C C . SER A 1 82 ? 17.860 -1.463 -18.600 1.00 96.94 82 SER A C 1
ATOM 646 O O . SER A 1 82 ? 17.586 -2.439 -19.301 1.00 96.94 82 SER A O 1
ATOM 648 N N . TYR A 1 83 ? 18.422 -1.576 -17.395 1.00 97.25 83 TYR A N 1
ATOM 649 C CA . TYR A 1 83 ? 18.761 -2.847 -16.772 1.00 97.25 83 TYR A CA 1
ATOM 650 C C . TYR A 1 83 ? 17.504 -3.660 -16.447 1.00 97.25 83 TYR A C 1
ATOM 652 O O . TYR A 1 83 ? 17.406 -4.822 -16.836 1.00 97.25 83 TYR A O 1
ATOM 660 N N . ALA A 1 84 ? 16.493 -3.031 -15.839 1.00 96.50 84 ALA A N 1
ATOM 661 C CA . ALA A 1 84 ? 15.213 -3.672 -15.544 1.00 96.50 84 ALA A CA 1
ATOM 662 C C . ALA A 1 84 ? 14.554 -4.253 -16.809 1.00 96.50 84 ALA A C 1
ATOM 664 O O . ALA A 1 84 ? 14.103 -5.400 -16.814 1.00 96.50 84 ALA A O 1
ATOM 665 N N . ARG A 1 85 ? 14.556 -3.495 -17.915 1.00 96.94 85 ARG A N 1
ATOM 666 C CA . ARG A 1 85 ? 14.006 -3.950 -19.203 1.00 96.94 85 ARG A CA 1
ATOM 667 C C . ARG A 1 85 ? 14.759 -5.141 -19.790 1.00 96.94 85 ARG A C 1
ATOM 669 O O . ARG A 1 85 ? 14.116 -6.031 -20.339 1.00 96.94 85 ARG A O 1
ATOM 676 N N . LYS A 1 86 ? 16.089 -5.207 -19.641 1.00 97.38 86 LYS A N 1
ATOM 677 C CA . LYS A 1 86 ? 16.885 -6.380 -20.060 1.00 97.38 86 LYS A CA 1
ATOM 678 C C . LYS A 1 86 ? 16.477 -7.657 -19.322 1.00 97.38 86 LYS A C 1
ATOM 680 O O . LYS A 1 86 ? 16.594 -8.738 -19.884 1.00 97.38 86 LYS A O 1
ATOM 685 N N . LEU A 1 87 ? 15.968 -7.527 -18.098 1.00 96.31 87 LEU A N 1
ATOM 686 C CA . LEU A 1 87 ? 15.450 -8.636 -17.294 1.00 96.31 87 LEU A CA 1
ATOM 687 C C . LEU A 1 87 ? 13.957 -8.924 -17.531 1.00 96.31 87 LEU A C 1
ATOM 689 O O . LEU A 1 87 ? 13.372 -9.747 -16.834 1.00 96.31 87 LEU A O 1
ATOM 693 N N . GLY A 1 88 ? 13.328 -8.262 -18.508 1.00 95.50 88 GLY A N 1
ATOM 694 C CA . GLY A 1 88 ? 11.929 -8.490 -18.878 1.00 95.50 88 GLY A CA 1
ATOM 695 C C . GLY A 1 88 ? 10.911 -7.634 -18.121 1.00 95.50 88 GLY A C 1
ATOM 696 O O . GLY A 1 88 ? 9.707 -7.832 -18.288 1.00 95.50 88 GLY A O 1
ATOM 697 N N . HIS A 1 89 ? 11.349 -6.662 -17.316 1.00 95.31 89 HIS A N 1
ATOM 698 C CA . HIS A 1 89 ? 10.433 -5.711 -16.690 1.00 95.31 89 HIS A CA 1
ATOM 699 C C . HIS A 1 89 ? 9.958 -4.633 -17.673 1.00 95.31 89 HIS A C 1
ATOM 701 O O . HIS A 1 89 ? 10.674 -4.225 -18.587 1.00 95.31 89 HIS A O 1
ATOM 707 N N . ARG A 1 90 ? 8.749 -4.100 -17.451 1.00 93.94 90 ARG A N 1
ATOM 708 C CA . ARG A 1 90 ? 8.199 -2.999 -18.265 1.00 93.94 90 ARG A CA 1
ATOM 709 C C . ARG A 1 90 ? 8.976 -1.691 -18.066 1.00 93.94 90 ARG A C 1
ATOM 711 O O . ARG A 1 90 ? 9.158 -0.919 -19.006 1.00 93.94 90 ARG A O 1
ATOM 718 N N . ASN A 1 91 ? 9.392 -1.437 -16.829 1.00 95.06 91 ASN A N 1
ATOM 719 C CA . ASN A 1 91 ? 10.189 -0.294 -16.384 1.00 95.06 91 ASN A CA 1
ATOM 720 C C . ASN A 1 91 ? 10.837 -0.653 -15.026 1.00 95.06 91 ASN A C 1
ATOM 722 O O . ASN A 1 91 ? 10.778 -1.817 -14.633 1.00 95.06 91 ASN A O 1
ATOM 726 N N . ILE A 1 92 ? 11.397 0.311 -14.290 1.00 96.75 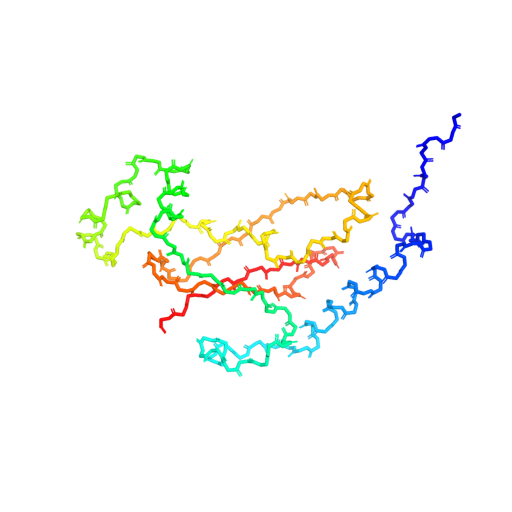92 ILE A N 1
ATOM 727 C CA . ILE A 1 92 ? 11.769 0.107 -12.884 1.00 96.75 92 ILE A CA 1
ATOM 728 C C . ILE A 1 92 ? 10.538 -0.368 -12.089 1.00 96.75 92 ILE A C 1
ATOM 730 O O . ILE A 1 92 ? 9.517 0.327 -12.079 1.00 96.75 92 ILE A O 1
ATOM 734 N N . PRO A 1 93 ? 10.564 -1.562 -11.478 1.00 96.19 93 PRO A N 1
ATOM 735 C CA . PRO A 1 93 ? 9.485 -1.987 -10.612 1.00 96.19 93 PRO A CA 1
ATOM 736 C C . PRO A 1 93 ? 9.566 -1.223 -9.289 1.00 96.19 93 PRO A C 1
ATOM 738 O O . PRO A 1 93 ? 10.642 -0.853 -8.815 1.00 96.19 93 PRO A O 1
ATOM 741 N N . ALA A 1 94 ? 8.412 -0.984 -8.685 1.00 94.25 94 ALA A N 1
ATOM 742 C CA . ALA A 1 94 ? 8.335 -0.436 -7.347 1.00 94.25 94 ALA A CA 1
ATOM 743 C C . ALA A 1 94 ? 8.807 -1.461 -6.313 1.00 94.25 94 ALA A C 1
ATOM 745 O O . ALA A 1 94 ? 8.567 -2.664 -6.462 1.00 94.25 94 ALA A O 1
ATOM 746 N N . TYR A 1 95 ? 9.455 -0.977 -5.255 1.00 93.56 95 TYR A N 1
ATOM 747 C CA . TYR A 1 95 ? 9.876 -1.804 -4.134 1.00 93.56 95 TYR A CA 1
ATOM 748 C C . TYR A 1 95 ? 8.682 -2.603 -3.573 1.00 93.56 95 TYR A C 1
ATOM 750 O O . TYR A 1 95 ? 7.561 -2.086 -3.554 1.00 93.56 95 TYR A O 1
ATOM 758 N N . PRO A 1 96 ? 8.871 -3.844 -3.084 1.00 89.19 96 PRO A N 1
ATOM 759 C CA . PRO A 1 96 ? 7.769 -4.703 -2.643 1.00 89.19 96 PRO A CA 1
ATOM 760 C C . PRO A 1 96 ? 6.811 -4.084 -1.616 1.00 89.19 96 PRO A C 1
ATOM 762 O O . PRO A 1 96 ? 5.655 -4.495 -1.551 1.00 89.19 96 PRO A O 1
ATOM 765 N N . THR A 1 97 ? 7.269 -3.120 -0.816 1.00 87.88 97 THR A N 1
ATOM 766 C CA . THR A 1 97 ? 6.464 -2.403 0.186 1.00 87.88 97 THR A CA 1
ATOM 767 C C . THR A 1 97 ? 6.070 -0.991 -0.252 1.00 87.88 97 THR A C 1
ATOM 769 O O . THR A 1 97 ? 5.538 -0.241 0.560 1.00 87.88 97 THR A O 1
ATOM 772 N N . PHE A 1 98 ? 6.257 -0.629 -1.529 1.00 87.94 98 PHE A N 1
ATOM 773 C CA . PHE A 1 98 ? 5.929 0.694 -2.083 1.00 87.94 98 PHE A CA 1
ATOM 774 C C . PHE A 1 98 ? 4.529 1.151 -1.718 1.00 87.94 98 PHE A C 1
ATOM 776 O O . PHE A 1 98 ? 4.308 2.326 -1.477 1.00 87.94 98 PHE A O 1
ATOM 783 N N . ALA A 1 99 ? 3.600 0.203 -1.687 1.00 78.44 99 ALA A N 1
ATOM 784 C CA . ALA A 1 99 ? 2.191 0.455 -1.495 1.00 78.44 99 ALA A CA 1
ATOM 785 C C . ALA A 1 99 ? 1.773 0.284 -0.010 1.00 78.44 99 ALA A C 1
ATOM 787 O O . ALA A 1 99 ? 0.663 0.637 0.368 1.00 78.44 99 ALA A O 1
ATOM 788 N N . ALA A 1 100 ? 2.661 -0.196 0.869 1.00 77.81 100 ALA A N 1
ATOM 789 C CA . ALA A 1 100 ? 2.415 -0.398 2.303 1.00 77.81 100 ALA A CA 1
ATOM 790 C C . ALA A 1 100 ? 2.449 0.921 3.109 1.00 77.81 100 ALA A C 1
ATOM 792 O O . ALA A 1 100 ? 3.172 1.056 4.089 1.00 77.81 100 ALA A O 1
ATOM 793 N N . HIS A 1 101 ? 1.687 1.916 2.657 1.00 71.62 101 HIS A N 1
ATOM 794 C CA . HIS A 1 101 ? 1.462 3.198 3.328 1.00 71.62 101 HIS A CA 1
ATOM 795 C C . HIS A 1 101 ? -0.040 3.424 3.517 1.00 71.62 101 HIS A C 1
ATOM 797 O O . HIS A 1 101 ? -0.578 4.498 3.239 1.00 71.62 101 HIS A O 1
ATOM 803 N N . ASP A 1 102 ? -0.738 2.380 3.951 1.00 60.16 102 ASP A N 1
ATOM 804 C CA . ASP A 1 102 ? -2.177 2.399 4.157 1.00 60.16 102 ASP A CA 1
ATOM 805 C C . ASP A 1 102 ? -2.620 3.479 5.140 1.00 60.16 102 ASP A C 1
ATOM 807 O O . ASP A 1 102 ? -3.688 4.037 4.927 1.00 60.16 102 ASP A O 1
ATOM 811 N N . ASP A 1 103 ? -1.774 3.908 6.075 1.00 59.88 103 ASP A N 1
ATOM 812 C CA . ASP A 1 103 ? -1.983 5.106 6.906 1.00 59.88 103 ASP A CA 1
ATOM 813 C C . ASP A 1 103 ? -2.295 6.387 6.107 1.00 59.88 103 ASP A C 1
ATOM 815 O O . ASP A 1 103 ? -2.963 7.292 6.602 1.00 59.88 103 ASP A O 1
ATOM 819 N N . THR A 1 104 ? -1.854 6.470 4.847 1.00 61.28 104 THR A N 1
ATOM 820 C CA . THR A 1 104 ? -2.166 7.589 3.935 1.00 61.28 104 THR A CA 1
ATOM 821 C C . THR A 1 104 ? -3.639 7.585 3.508 1.00 61.28 104 THR A C 1
ATOM 823 O O . THR A 1 104 ? -4.176 8.605 3.080 1.00 61.28 104 THR A O 1
ATOM 826 N N . PHE A 1 105 ? -4.295 6.424 3.582 1.00 58.06 105 PHE A N 1
ATOM 827 C CA . PHE A 1 105 ? -5.616 6.159 3.006 1.00 58.06 105 PHE A CA 1
ATOM 828 C C . PHE A 1 105 ? -6.641 5.631 4.009 1.00 58.06 105 PHE A C 1
ATOM 830 O O . PHE A 1 105 ? -7.846 5.739 3.768 1.00 58.06 105 PHE A O 1
ATOM 837 N N . ILE A 1 106 ? -6.190 5.053 5.120 1.00 58.53 106 ILE A N 1
ATOM 838 C CA . ILE A 1 106 ? -7.027 4.727 6.261 1.00 58.53 106 ILE A CA 1
ATOM 839 C C . ILE A 1 106 ? -7.526 6.058 6.809 1.00 58.53 106 ILE A C 1
ATOM 841 O O . ILE A 1 106 ? -6.761 7.005 6.994 1.00 58.53 106 ILE A O 1
ATOM 845 N N . ARG A 1 107 ? -8.843 6.156 7.031 1.00 54.78 107 ARG A N 1
ATOM 846 C CA . ARG A 1 107 ? -9.412 7.352 7.653 1.00 54.78 107 ARG A CA 1
ATOM 847 C C . ARG A 1 107 ? -8.675 7.576 8.970 1.00 54.78 107 ARG A C 1
ATOM 849 O O . ARG A 1 107 ? -8.679 6.655 9.791 1.00 54.78 107 ARG A O 1
ATOM 856 N N . PRO A 1 108 ? -8.062 8.755 9.176 1.00 55.62 108 PRO A N 1
ATOM 857 C CA . PRO A 1 108 ? -7.345 9.009 10.407 1.00 55.62 108 PRO A CA 1
ATOM 858 C C . PRO A 1 108 ? -8.307 8.763 11.559 1.00 55.62 108 PRO A C 1
ATOM 860 O O . PRO A 1 108 ? -9.477 9.173 11.504 1.00 55.62 108 PRO A O 1
ATOM 863 N N . PHE A 1 109 ? -7.825 8.076 12.595 1.00 57.34 109 PHE A N 1
ATOM 864 C CA . PHE A 1 109 ? -8.576 8.022 13.836 1.00 57.34 109 PHE A CA 1
ATOM 865 C C . PHE A 1 109 ? -8.915 9.466 14.232 1.00 57.34 109 PHE A C 1
ATOM 867 O O . PHE A 1 109 ? -8.071 10.347 14.028 1.00 57.34 109 PHE A O 1
ATOM 874 N N . PRO A 1 110 ? -10.142 9.751 14.705 1.00 62.06 110 PRO A N 1
ATOM 875 C CA . PRO A 1 110 ? -10.594 11.119 14.900 1.00 62.06 110 PRO A CA 1
ATOM 876 C C . PRO A 1 110 ? -9.528 11.974 15.598 1.00 62.06 110 PRO A C 1
ATOM 878 O O . PRO A 1 110 ? -9.100 11.616 16.698 1.00 62.06 110 PRO A O 1
ATOM 881 N N . PRO A 1 111 ? -9.082 13.094 14.992 1.00 63.78 111 PRO A N 1
ATOM 882 C CA . PRO A 1 111 ? -7.955 13.865 15.522 1.00 63.78 111 PRO A CA 1
ATOM 883 C C . PRO A 1 111 ? -8.151 14.298 16.979 1.00 63.78 111 PRO A C 1
ATOM 885 O O . PRO A 1 111 ? -7.195 14.366 17.741 1.00 63.78 111 PRO A O 1
ATOM 888 N N . MET A 1 112 ? -9.411 14.495 17.384 1.00 64.69 112 MET A N 1
ATOM 889 C CA . MET A 1 112 ? -9.827 14.832 18.753 1.00 64.69 112 MET A CA 1
ATOM 890 C C . MET A 1 112 ? -9.495 13.757 19.804 1.00 64.69 112 MET A C 1
ATOM 892 O O . MET A 1 112 ? -9.669 14.002 20.992 1.00 64.69 112 MET A O 1
ATOM 896 N N .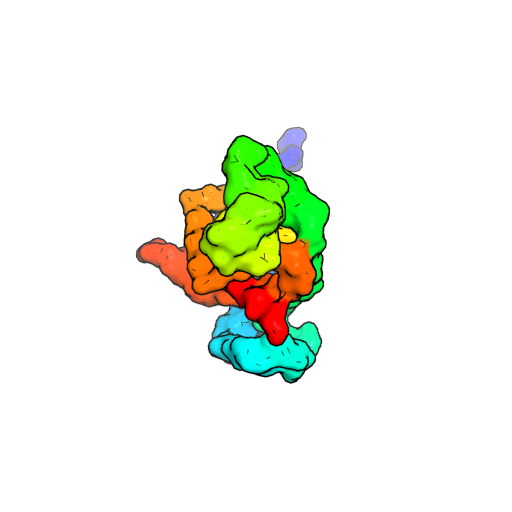 THR A 1 113 ? -9.060 12.573 19.375 1.00 61.62 113 THR A N 1
ATOM 897 C CA . THR A 1 113 ? -8.748 11.409 20.222 1.00 61.62 113 THR A CA 1
ATOM 898 C C . THR A 1 113 ? -7.321 10.898 20.008 1.00 61.62 113 THR A C 1
ATOM 900 O O . THR A 1 113 ? -6.983 9.794 20.416 1.00 61.62 113 THR A O 1
ATOM 903 N N . ARG A 1 114 ? -6.460 11.689 19.355 1.00 61.44 114 ARG A N 1
ATOM 904 C CA . ARG A 1 114 ? -5.072 11.299 19.069 1.00 61.44 114 ARG A CA 1
ATOM 905 C C . ARG A 1 114 ? -4.270 11.009 20.343 1.00 61.44 114 ARG A C 1
ATOM 907 O O . ARG A 1 114 ? -3.489 10.067 20.356 1.00 61.44 114 ARG A O 1
ATOM 914 N N . ASP A 1 115 ? -4.516 11.770 21.406 1.00 62.66 115 ASP A N 1
ATOM 915 C CA . ASP A 1 115 ? -3.780 11.660 22.673 1.00 62.66 115 ASP A CA 1
ATOM 916 C C . ASP A 1 115 ? -4.234 10.470 23.536 1.00 62.66 115 ASP A C 1
ATOM 918 O O . ASP A 1 115 ? -3.631 10.185 24.568 1.00 62.66 115 ASP A O 1
ATOM 922 N N . THR A 1 116 ? -5.302 9.770 23.139 1.00 58.53 116 THR A N 1
ATOM 923 C CA . THR A 1 116 ? -5.875 8.649 23.902 1.00 58.53 116 THR A CA 1
ATOM 924 C C . THR A 1 116 ? -5.555 7.283 23.295 1.00 58.53 116 THR A C 1
ATOM 926 O O . THR A 1 116 ? -5.990 6.257 23.818 1.00 58.53 116 THR A O 1
ATOM 929 N N . LEU A 1 117 ? -4.776 7.250 22.209 1.00 57.53 117 LEU A N 1
ATOM 930 C CA . LEU A 1 117 ? -4.444 6.036 21.474 1.00 57.53 117 LEU A CA 1
ATOM 931 C C . LEU A 1 117 ? -2.962 5.694 21.538 1.00 57.53 117 LEU A C 1
ATOM 933 O O . LEU A 1 117 ? -2.105 6.463 21.112 1.00 57.53 117 LEU A O 1
ATOM 937 N N . LEU A 1 118 ? -2.692 4.458 21.944 1.00 58.66 118 LEU A N 1
ATOM 938 C CA . LEU A 1 118 ? -1.442 3.780 21.644 1.00 58.66 118 LEU A CA 1
ATOM 939 C C . LEU A 1 118 ? -1.682 2.866 20.439 1.00 58.66 118 LEU A C 1
ATOM 941 O O . LEU A 1 118 ? -2.395 1.869 20.551 1.00 58.66 118 LEU A O 1
ATOM 945 N N . ILE A 1 119 ? -1.105 3.212 19.289 1.00 60.75 119 ILE A N 1
ATOM 946 C CA . ILE A 1 119 ? -1.080 2.335 18.114 1.00 60.75 119 ILE A CA 1
ATOM 947 C C . ILE A 1 119 ? 0.265 1.615 18.119 1.00 60.75 119 ILE A C 1
ATOM 949 O O . ILE A 1 119 ? 1.314 2.254 18.119 1.00 60.75 119 ILE A O 1
ATOM 953 N N . SER A 1 120 ? 0.225 0.286 18.141 1.00 58.09 120 SER A N 1
ATOM 954 C CA . SER A 1 120 ? 1.398 -0.565 17.963 1.00 58.09 120 SER A CA 1
ATOM 955 C C . SER A 1 120 ? 1.155 -1.444 16.744 1.00 58.09 120 SER A C 1
ATOM 957 O O . SER A 1 120 ? 0.209 -2.236 16.742 1.00 58.09 120 SER A O 1
ATOM 959 N N . ASP A 1 121 ? 1.976 -1.284 15.706 1.00 60.78 121 ASP A N 1
ATOM 960 C CA . ASP A 1 121 ? 2.000 -2.218 14.583 1.00 60.78 121 ASP A CA 1
ATOM 961 C C . ASP A 1 121 ? 2.925 -3.386 14.940 1.00 60.78 121 ASP A C 1
ATOM 963 O O . ASP A 1 121 ? 4.150 -3.300 14.855 1.00 60.78 121 ASP A O 1
ATOM 967 N N . LEU A 1 122 ? 2.319 -4.472 15.420 1.00 63.47 122 LEU A N 1
ATOM 968 C CA . LEU A 1 122 ? 3.040 -5.677 15.823 1.00 63.47 122 LEU A CA 1
ATOM 969 C C . LEU A 1 122 ? 3.460 -6.536 14.623 1.00 63.47 122 LEU A C 1
ATOM 971 O O . LEU A 1 122 ? 4.358 -7.368 14.761 1.00 63.47 122 LEU A O 1
ATOM 975 N N . SER A 1 123 ? 2.787 -6.403 13.475 1.00 65.56 123 SER A N 1
ATOM 976 C CA . SER A 1 123 ? 3.073 -7.224 12.301 1.00 65.56 123 SER A CA 1
ATOM 977 C C . SER A 1 123 ? 2.427 -6.668 11.037 1.00 65.56 123 SER A C 1
ATOM 979 O O . SER A 1 123 ? 1.201 -6.568 10.958 1.00 65.56 123 SER A O 1
ATOM 981 N N . HIS A 1 124 ? 3.240 -6.507 9.996 1.00 73.69 124 HIS A N 1
ATOM 982 C CA . HIS A 1 124 ? 2.788 -6.166 8.654 1.00 73.69 124 HIS A CA 1
ATOM 983 C C . HIS A 1 124 ? 3.048 -7.339 7.699 1.00 73.69 124 HIS A C 1
ATOM 985 O O . HIS A 1 124 ? 4.108 -7.962 7.733 1.00 73.69 124 HIS A O 1
ATOM 991 N N . SER A 1 125 ? 2.088 -7.650 6.825 1.00 77.44 125 SER A N 1
ATOM 992 C CA . SER A 1 125 ? 2.241 -8.684 5.795 1.00 77.44 125 SER A CA 1
ATOM 993 C C . SER A 1 125 ? 1.891 -8.115 4.431 1.00 77.44 125 SER A C 1
ATOM 995 O O . SER A 1 125 ? 0.742 -7.755 4.187 1.00 77.44 125 SER A O 1
ATOM 997 N N . VAL A 1 126 ? 2.856 -8.126 3.515 1.00 77.19 126 VAL A N 1
ATOM 998 C CA . VAL A 1 126 ? 2.671 -7.674 2.132 1.00 77.19 126 VAL A CA 1
ATOM 999 C C . VAL A 1 126 ? 2.744 -8.866 1.185 1.00 77.19 126 VAL A C 1
ATOM 1001 O O . VAL A 1 126 ? 3.587 -9.747 1.330 1.00 77.19 126 VAL A O 1
ATOM 1004 N N . THR A 1 127 ? 1.849 -8.911 0.200 1.00 75.38 127 THR A N 1
ATOM 1005 C CA . THR A 1 127 ? 1.877 -9.915 -0.870 1.00 75.38 127 THR A CA 1
ATOM 1006 C C . THR A 1 127 ? 1.757 -9.215 -2.212 1.00 75.38 127 THR A C 1
ATOM 1008 O O . THR A 1 127 ? 0.723 -8.613 -2.506 1.00 75.38 127 THR A O 1
ATOM 1011 N N . ASN A 1 128 ? 2.799 -9.330 -3.032 1.00 73.50 128 ASN A N 1
ATOM 1012 C CA . ASN A 1 128 ? 2.831 -8.784 -4.383 1.00 73.50 128 ASN A CA 1
ATOM 1013 C C . ASN A 1 128 ? 2.400 -9.858 -5.380 1.00 73.50 128 ASN A C 1
ATOM 1015 O O . ASN A 1 128 ? 3.032 -10.905 -5.479 1.00 73.50 128 ASN A O 1
ATOM 1019 N N . TYR A 1 129 ? 1.305 -9.606 -6.095 1.00 77.88 129 TYR A N 1
ATOM 1020 C CA . TYR A 1 129 ? 0.804 -10.523 -7.126 1.00 77.88 129 TYR A CA 1
ATOM 1021 C C . TYR A 1 129 ? 1.437 -10.243 -8.486 1.00 77.88 129 TYR A C 1
ATOM 1023 O O . TYR A 1 129 ? 1.728 -11.173 -9.229 1.00 77.88 129 TYR A O 1
ATOM 1031 N N . ILE A 1 130 ? 1.643 -8.962 -8.794 1.00 82.69 130 ILE A N 1
ATOM 1032 C CA . ILE A 1 130 ? 2.341 -8.487 -9.986 1.00 82.69 130 ILE A CA 1
ATOM 1033 C C . ILE A 1 130 ? 3.195 -7.267 -9.621 1.00 82.69 130 ILE A C 1
ATOM 1035 O O . ILE A 1 130 ? 2.840 -6.558 -8.673 1.00 82.69 130 ILE A O 1
ATOM 1039 N N . PRO A 1 131 ? 4.307 -7.015 -10.335 1.00 88.56 131 PRO A N 1
ATOM 1040 C CA . PRO A 1 131 ? 5.093 -5.807 -10.136 1.00 88.56 131 PRO A CA 1
ATOM 1041 C C . PRO A 1 131 ? 4.282 -4.564 -10.500 1.00 88.56 131 PRO A C 1
ATOM 1043 O O . PRO A 1 131 ? 3.499 -4.578 -11.450 1.00 88.56 131 PRO A O 1
ATOM 1046 N N . LEU A 1 132 ? 4.513 -3.497 -9.748 1.00 90.50 132 LEU A N 1
ATOM 1047 C CA . LEU A 1 132 ? 3.940 -2.181 -9.982 1.00 90.50 132 LEU A CA 1
ATOM 1048 C C . LEU A 1 132 ? 4.983 -1.304 -10.667 1.00 90.50 132 LEU A C 1
ATOM 1050 O O . LEU A 1 132 ? 6.154 -1.330 -10.294 1.00 90.50 132 LEU A O 1
ATOM 1054 N N . TYR A 1 133 ? 4.564 -0.531 -11.657 1.00 94.06 133 TYR A N 1
ATOM 1055 C CA . TYR A 1 133 ? 5.438 0.294 -12.478 1.00 94.06 133 TYR A CA 1
ATOM 1056 C C . TYR A 1 133 ? 4.958 1.748 -12.521 1.00 94.06 133 TYR A C 1
ATOM 1058 O O . TYR A 1 133 ? 3.791 2.033 -12.235 1.00 94.06 133 TYR A O 1
ATOM 1066 N N . PRO A 1 134 ? 5.825 2.683 -12.952 1.00 94.19 134 PRO A N 1
ATOM 1067 C CA . PRO A 1 134 ? 5.407 4.043 -13.242 1.00 94.19 134 PRO A CA 1
ATOM 1068 C C . PRO A 1 134 ? 4.207 4.082 -14.197 1.00 94.19 134 PRO A C 1
ATOM 1070 O O . PRO A 1 134 ? 4.183 3.371 -15.208 1.00 94.19 134 PRO A O 1
ATOM 1073 N N . GLY A 1 135 ? 3.226 4.918 -13.857 1.00 89.81 135 GLY A N 1
ATOM 1074 C CA . GLY A 1 135 ? 1.969 5.091 -14.586 1.00 89.81 135 GLY A CA 1
ATOM 1075 C C . GLY A 1 135 ? 0.836 4.162 -14.142 1.00 89.81 135 GLY A C 1
ATOM 1076 O O . GLY A 1 135 ? -0.309 4.413 -14.508 1.00 89.81 135 GLY A O 1
ATOM 1077 N N . ASP A 1 136 ? 1.109 3.132 -13.335 1.00 87.75 136 ASP A N 1
ATOM 1078 C CA . ASP A 1 136 ? 0.046 2.253 -12.841 1.00 87.75 136 ASP A CA 1
ATOM 1079 C C . ASP A 1 136 ? -0.873 2.990 -11.862 1.00 87.75 136 ASP A C 1
ATOM 1081 O O . ASP A 1 136 ? -0.430 3.775 -11.018 1.00 87.75 136 ASP A O 1
ATOM 1085 N N . THR A 1 137 ? -2.171 2.694 -11.942 1.00 83.12 137 THR A N 1
ATOM 1086 C CA . THR A 1 137 ? -3.145 3.167 -10.954 1.00 83.12 137 THR A CA 1
ATOM 1087 C C . THR A 1 137 ? -3.233 2.180 -9.799 1.00 83.12 137 THR A C 1
ATOM 1089 O O . THR A 1 137 ? -3.531 0.996 -9.986 1.00 83.12 137 THR A O 1
ATOM 1092 N N . VAL A 1 138 ? -3.005 2.688 -8.592 1.00 79.06 138 VAL A N 1
ATOM 1093 C CA . VAL A 1 138 ? -3.040 1.942 -7.338 1.00 79.06 138 VAL A CA 1
ATOM 1094 C C . VAL A 1 138 ? -4.343 2.232 -6.617 1.00 79.06 138 VAL A C 1
ATOM 1096 O O . VAL A 1 138 ? -4.698 3.386 -6.372 1.00 79.06 138 VAL A O 1
ATOM 1099 N N . LEU A 1 139 ? -5.048 1.163 -6.257 1.00 71.38 139 LEU A N 1
ATOM 1100 C CA . LEU A 1 139 ? -6.307 1.233 -5.525 1.00 71.38 139 LEU A CA 1
ATOM 1101 C C . LEU A 1 139 ? -6.127 0.688 -4.112 1.00 71.38 139 LEU A C 1
ATOM 1103 O O . LEU A 1 139 ? -5.888 -0.512 -3.941 1.00 71.38 139 LEU A O 1
ATOM 1107 N N . SER A 1 140 ? -6.281 1.557 -3.109 1.00 69.62 140 SER A N 1
ATOM 1108 C CA . SER A 1 140 ? -6.302 1.148 -1.705 1.00 69.62 140 SER A CA 1
ATOM 1109 C C . SER A 1 140 ? -7.672 0.599 -1.320 1.00 69.62 140 SER A C 1
ATOM 1111 O O . SER A 1 140 ? -8.720 1.148 -1.670 1.00 69.62 140 SER A O 1
ATOM 1113 N N . LYS A 1 141 ? -7.671 -0.515 -0.591 1.00 67.88 141 LYS A N 1
ATOM 1114 C CA . LYS A 1 141 ? -8.892 -1.151 -0.100 1.00 67.88 141 LYS A CA 1
ATOM 1115 C C . LYS A 1 141 ? -8.636 -1.785 1.242 1.00 67.88 141 LYS A C 1
ATOM 1117 O O . LYS A 1 141 ? -7.673 -2.536 1.400 1.00 67.88 141 LYS A O 1
ATOM 1122 N N . ILE A 1 142 ? -9.574 -1.554 2.142 1.00 64.81 142 ILE A N 1
ATOM 1123 C CA . ILE A 1 142 ? -9.556 -2.076 3.496 1.00 64.81 142 ILE A CA 1
ATOM 1124 C C . ILE A 1 142 ? -10.463 -3.304 3.556 1.00 64.81 142 ILE A C 1
ATOM 1126 O O . ILE A 1 142 ? -11.671 -3.222 3.322 1.00 64.81 142 ILE A O 1
ATOM 1130 N N . TYR A 1 143 ? -9.882 -4.454 3.892 1.00 57.31 143 TYR A N 1
ATOM 1131 C CA . TYR A 1 143 ? -10.628 -5.663 4.218 1.00 57.31 143 TYR A CA 1
ATOM 1132 C C . TYR A 1 143 ? -10.710 -5.818 5.736 1.00 57.31 143 TYR A C 1
ATOM 1134 O O . TYR A 1 143 ? -9.703 -6.025 6.411 1.00 57.31 143 TYR A O 1
ATOM 1142 N N . GLY A 1 144 ? -11.931 -5.787 6.269 1.00 49.50 144 GLY A N 1
ATOM 1143 C CA . GLY A 1 144 ? -12.224 -6.022 7.686 1.00 49.50 144 GLY A CA 1
ATOM 1144 C C . GLY A 1 144 ? -12.222 -7.501 8.086 1.00 49.50 144 GLY A C 1
ATOM 1145 O O . GLY A 1 144 ? -13.144 -7.949 8.763 1.00 49.50 144 GLY A O 1
ATOM 1146 N N . LYS A 1 145 ? -11.244 -8.300 7.642 1.00 46.91 145 LYS A N 1
ATOM 1147 C CA . LYS A 1 145 ? -11.139 -9.706 8.066 1.00 46.91 145 LYS A CA 1
ATOM 1148 C C . LYS A 1 145 ? -9.693 -10.144 8.275 1.00 46.91 145 LYS A C 1
ATOM 1150 O O . LYS A 1 145 ? -9.072 -10.689 7.370 1.00 46.91 145 LYS A O 1
ATOM 1155 N N . ARG A 1 146 ? -9.251 -10.077 9.529 1.00 43.03 146 ARG A N 1
ATOM 1156 C CA . ARG A 1 146 ? -8.865 -11.255 10.324 1.00 43.03 146 ARG A CA 1
ATOM 1157 C C . ARG A 1 146 ? -9.122 -10.943 11.797 1.00 43.03 146 ARG A C 1
ATOM 1159 O O . ARG A 1 146 ? -8.906 -9.822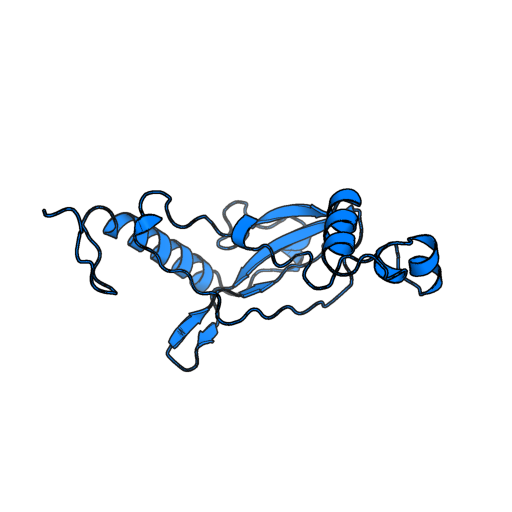 12.236 1.00 43.03 146 ARG A O 1
ATOM 1166 N N . ARG A 1 147 ? -9.605 -11.928 12.552 1.00 37.94 147 ARG A N 1
ATOM 1167 C CA . ARG A 1 147 ? -9.397 -11.936 13.999 1.00 37.94 147 ARG A CA 1
ATOM 1168 C C . ARG A 1 147 ? -7.967 -12.424 14.219 1.00 37.94 147 ARG A C 1
ATOM 1170 O O . ARG A 1 147 ? -7.580 -13.409 13.583 1.00 37.94 147 ARG A O 1
ATOM 1177 N N . THR A 1 148 ? -7.186 -11.788 15.089 1.00 37.78 148 THR A N 1
ATOM 1178 C CA . THR A 1 148 ? -5.992 -12.455 15.643 1.00 37.78 148 THR A CA 1
ATOM 1179 C C . THR A 1 148 ? -6.438 -13.782 16.280 1.00 37.78 148 THR A C 1
ATOM 1181 O O . THR A 1 148 ? -7.626 -13.966 16.560 1.00 37.78 148 THR A O 1
ATOM 1184 N N . LYS A 1 149 ? -5.533 -14.730 16.568 1.00 33.38 149 LYS A N 1
ATOM 1185 C CA . LYS A 1 149 ? -5.904 -15.946 17.335 1.00 33.38 149 LYS A CA 1
ATOM 1186 C C . LYS A 1 149 ? -6.599 -15.620 18.678 1.00 33.38 149 LYS A C 1
ATOM 1188 O O . LYS A 1 149 ? -7.208 -16.501 19.269 1.00 33.38 149 LYS A O 1
ATOM 1193 N N . ARG A 1 150 ? -6.532 -14.358 19.131 1.00 35.81 150 ARG A N 1
ATOM 1194 C CA . ARG A 1 150 ? -7.164 -13.800 20.334 1.00 35.81 150 ARG A CA 1
ATOM 1195 C C . ARG A 1 150 ? -8.458 -13.010 20.080 1.00 35.81 150 ARG A C 1
ATOM 1197 O O . ARG A 1 150 ? -9.043 -12.505 21.027 1.00 35.81 150 ARG A O 1
ATOM 1204 N N . GLY A 1 151 ? -8.941 -12.920 18.840 1.00 30.67 151 GLY A N 1
ATOM 1205 C CA . GLY A 1 151 ? -10.223 -12.281 18.526 1.00 30.67 151 GLY A CA 1
ATOM 1206 C C . GLY A 1 151 ? -10.167 -10.796 18.148 1.00 30.67 151 GLY A C 1
ATOM 1207 O O . GLY A 1 151 ? -11.227 -10.213 17.926 1.00 30.67 151 GLY A O 1
ATOM 1208 N N . GLU A 1 152 ? -8.985 -10.186 18.034 1.00 34.25 152 GLU A N 1
ATOM 1209 C CA . GLU A 1 152 ? -8.849 -8.741 17.790 1.00 34.25 152 GLU A CA 1
ATOM 1210 C C . GLU A 1 152 ? -9.003 -8.385 16.304 1.00 34.25 152 GLU A C 1
ATOM 1212 O O . GLU A 1 152 ? -8.550 -9.155 15.449 1.00 34.25 152 GLU A O 1
ATOM 1217 N N . PRO A 1 153 ? -9.621 -7.238 15.971 1.00 35.94 153 PRO A N 1
ATOM 1218 C CA . PRO A 1 153 ? -9.794 -6.802 14.591 1.00 35.94 153 PRO A CA 1
ATOM 1219 C C . PRO A 1 153 ? -8.447 -6.465 13.934 1.00 35.94 153 PRO A C 1
ATOM 1221 O O . PRO A 1 153 ? -7.720 -5.594 14.396 1.00 35.94 153 PRO A O 1
ATOM 1224 N N . CYS A 1 154 ? -8.140 -7.137 12.825 1.00 32.16 154 CYS A N 1
ATOM 1225 C CA . CYS A 1 154 ? -7.010 -6.849 11.945 1.00 32.16 154 CYS A CA 1
ATOM 1226 C C . CYS A 1 154 ? -7.525 -6.256 10.626 1.00 32.16 154 CYS A C 1
ATOM 1228 O O . CYS A 1 154 ? -8.421 -6.820 9.981 1.00 32.16 154 CYS A O 1
ATOM 1230 N N . ILE A 1 155 ? -6.953 -5.115 10.247 1.00 39.78 155 ILE A N 1
ATOM 1231 C CA . ILE A 1 155 ? -7.171 -4.435 8.971 1.00 39.78 155 ILE A CA 1
ATOM 1232 C C . ILE A 1 155 ? -6.171 -5.020 7.975 1.00 39.78 155 ILE A C 1
ATOM 1234 O O . ILE A 1 155 ? -4.971 -5.008 8.222 1.00 39.78 155 ILE A O 1
ATOM 1238 N N . ILE A 1 156 ? -6.663 -5.566 6.861 1.00 40.12 156 ILE A N 1
ATOM 1239 C CA . ILE A 1 156 ? -5.803 -6.039 5.772 1.00 40.12 156 ILE A CA 1
ATOM 1240 C C . ILE A 1 156 ? -5.995 -5.109 4.585 1.00 40.12 156 ILE A C 1
ATOM 1242 O O . ILE A 1 156 ? -7.078 -5.068 3.994 1.00 40.12 156 ILE A O 1
ATOM 1246 N N . THR A 1 157 ? -4.931 -4.414 4.206 1.00 41.47 157 THR A N 1
ATOM 1247 C CA . THR A 1 157 ? -4.903 -3.600 2.995 1.00 41.47 157 THR A CA 1
ATOM 1248 C C . THR A 1 157 ? -4.399 -4.453 1.833 1.00 41.47 157 THR A C 1
ATOM 1250 O O . THR A 1 157 ? -3.310 -5.021 1.889 1.00 41.47 157 THR A O 1
ATOM 1253 N N . ARG A 1 158 ? -5.193 -4.596 0.763 1.00 38.41 158 ARG A N 1
ATOM 1254 C CA . ARG A 1 158 ? -4.759 -5.307 -0.456 1.00 38.41 158 ARG A CA 1
ATOM 1255 C C . ARG A 1 158 ? -4.899 -4.401 -1.658 1.00 38.41 158 ARG A C 1
ATOM 1257 O O . ARG A 1 158 ? -6.008 -4.206 -2.155 1.00 38.41 158 ARG A O 1
ATOM 1264 N N . MET A 1 159 ? -3.771 -3.919 -2.158 1.00 44.09 159 MET A N 1
ATOM 1265 C CA . MET A 1 159 ? -3.741 -3.100 -3.360 1.00 44.09 159 MET A CA 1
ATOM 1266 C C . MET A 1 159 ? -3.821 -3.949 -4.620 1.00 44.09 159 MET A C 1
ATOM 1268 O O . MET A 1 159 ? -3.303 -5.063 -4.691 1.00 44.09 159 MET A O 1
ATOM 1272 N N . MET A 1 160 ? -4.563 -3.433 -5.591 1.00 42.50 160 MET A N 1
ATOM 1273 C CA . MET A 1 160 ? -4.604 -3.968 -6.945 1.00 42.50 160 MET A CA 1
ATOM 1274 C C . MET A 1 160 ? -4.152 -2.878 -7.893 1.00 42.50 160 MET A C 1
ATOM 1276 O O . MET A 1 160 ? -4.548 -1.723 -7.737 1.00 42.50 160 MET A O 1
ATOM 1280 N N . THR A 1 161 ? -3.357 -3.279 -8.869 1.00 39.41 161 THR A N 1
ATOM 1281 C CA . THR A 1 161 ? -3.049 -2.488 -10.050 1.00 39.41 161 THR A CA 1
ATOM 1282 C C . THR A 1 161 ? -4.179 -2.677 -11.064 1.00 39.41 161 THR A C 1
ATOM 1284 O O . THR A 1 161 ? -4.639 -3.798 -11.305 1.00 39.41 161 THR A O 1
ATOM 1287 N N . GLY A 1 162 ? -4.695 -1.571 -11.596 1.00 37.50 162 GLY A N 1
ATOM 1288 C CA . GLY A 1 162 ? -5.546 -1.579 -12.785 1.00 37.50 162 GLY A CA 1
ATOM 1289 C C . GLY A 1 162 ? -4.671 -1.376 -14.019 1.00 37.50 162 GLY A C 1
ATOM 1290 O O . GLY A 1 162 ? -3.924 -0.400 -14.050 1.00 37.50 162 GLY A O 1
ATOM 1291 N N . ASN A 1 163 ? -4.750 -2.298 -14.983 1.00 36.22 163 ASN A N 1
ATOM 1292 C CA . ASN A 1 163 ? -4.301 -2.059 -16.359 1.00 36.22 163 ASN A CA 1
ATOM 1293 C C . ASN A 1 163 ? -5.413 -1.363 -17.140 1.00 36.22 163 ASN A C 1
ATOM 1295 O O . ASN A 1 163 ? -6.580 -1.798 -16.975 1.00 36.22 163 ASN A O 1
#

pLDDT: mean 74.21, std 17.96, range [30.67, 97.38]

Foldseek 3Di:
DPPDDDDDPPDDDPVCVVLVVVVVVLLVQLVVLPDDPPVCVLVVNDDPPRRFWWDKDFCAPVLQQVQCCVPPVPDCLQHPQVVVVVVVDPGRFHDQCSVVPCVVTPDPRPPVCPVVDDDDDPDDDTDDPDTDDGGWMKIWGWHQDDQDVPGDTDTDIDIDTRD

Radius of gyration: 19.52 Å; chains: 1; bounding box: 44×34×60 Å

Sequence (163 aa):
MRDFVIQYPGVFNKKDKALVKKYLDENRAITERGPVDVKALIKGKLPGNTPGIGPSFMATEAMIRYNNQKYDPENPVLNDSSYARKLGHRNIPAYPTFAAHDDTFIRPFPPMTRDTLLISDLSHSVTNYIPLYPGDTVLSKIYGKRRTKRGEPCIITRMMTGN